Protein AF-A0A662S2L1-F1 (afdb_monomer_lite)

Sequence (149 aa):
MDADGRLSPDHLLDLREGVRRALSSAAFWLLISFLAAMLPAPGEELGLHMPSPADLLTPDLVVYASISFLSGVLRRTLLAPVLSASAGAYLAAVILQMPGSFAATFPGGVVEVDMTPLRDVLAAWALLDSVLWAFSPLENSLVRRGAGG

Structure (mmCIF, N/CA/C/O backbone):
data_AF-A0A662S2L1-F1
#
_entry.id   AF-A0A662S2L1-F1
#
loop_
_atom_site.group_PDB
_atom_site.id
_atom_site.type_symbol
_atom_site.label_atom_id
_atom_site.label_alt_id
_atom_site.label_comp_id
_atom_site.label_asym_id
_atom_site.label_entity_id
_atom_site.label_seq_id
_atom_site.pdbx_PDB_ins_code
_atom_site.Cartn_x
_atom_site.Cartn_y
_atom_site.Cartn_z
_atom_site.occupancy
_atom_site.B_iso_or_equiv
_atom_site.auth_seq_id
_atom_site.auth_comp_id
_atom_site.auth_asym_id
_atom_site.auth_atom_id
_atom_site.pdbx_PDB_model_num
ATOM 1 N N . MET A 1 1 ? 16.925 0.231 -28.787 1.00 45.66 1 MET A N 1
ATOM 2 C CA . MET A 1 1 ? 17.914 -0.721 -29.339 1.00 45.66 1 MET A CA 1
ATOM 3 C C . MET A 1 1 ? 18.903 0.157 -30.057 1.00 45.66 1 MET A C 1
ATOM 5 O O . MET A 1 1 ? 18.490 0.821 -31.000 1.00 45.66 1 MET A O 1
ATOM 9 N N . ASP A 1 2 ? 20.122 0.262 -29.545 1.00 45.41 2 ASP A N 1
ATOM 10 C CA . ASP A 1 2 ? 21.130 1.099 -30.199 1.00 45.41 2 ASP A CA 1
ATOM 11 C C . ASP A 1 2 ? 21.691 0.360 -31.419 1.00 45.41 2 ASP A C 1
ATOM 13 O O . ASP A 1 2 ? 21.419 -0.832 -31.598 1.00 45.41 2 ASP A O 1
ATOM 17 N N . ALA A 1 3 ? 22.457 1.059 -32.260 1.00 51.56 3 ALA A N 1
ATOM 18 C CA . ALA A 1 3 ? 22.992 0.545 -33.526 1.00 51.56 3 ALA A CA 1
ATOM 19 C C . ALA A 1 3 ? 23.776 -0.786 -33.399 1.00 51.56 3 ALA A C 1
ATOM 21 O O . ALA A 1 3 ? 23.906 -1.505 -34.383 1.00 51.56 3 ALA A O 1
ATOM 22 N N . ASP A 1 4 ? 24.194 -1.157 -32.183 1.00 56.56 4 ASP A N 1
ATOM 23 C CA . ASP A 1 4 ? 24.913 -2.396 -31.854 1.00 56.56 4 ASP A CA 1
ATOM 24 C C . ASP A 1 4 ? 24.032 -3.517 -31.255 1.00 56.56 4 ASP A C 1
ATOM 26 O O . ASP A 1 4 ? 24.540 -4.492 -30.699 1.00 56.56 4 ASP A O 1
ATOM 30 N N . GLY A 1 5 ? 22.701 -3.391 -31.279 1.00 53.78 5 GLY A N 1
ATOM 31 C CA . GLY A 1 5 ? 21.787 -4.423 -30.763 1.00 53.78 5 GLY A CA 1
ATOM 32 C C . GLY A 1 5 ? 21.786 -4.584 -29.235 1.00 53.78 5 GLY A C 1
ATOM 33 O O . GLY A 1 5 ? 21.111 -5.468 -28.707 1.00 53.78 5 GLY A O 1
ATOM 34 N N . ARG A 1 6 ? 22.493 -3.718 -28.499 1.00 55.00 6 ARG A N 1
ATOM 35 C CA . ARG A 1 6 ? 22.446 -3.672 -27.032 1.00 55.00 6 ARG A CA 1
ATOM 36 C C . ARG A 1 6 ? 21.185 -2.936 -26.568 1.00 55.00 6 ARG A C 1
ATOM 38 O O . ARG A 1 6 ? 20.820 -1.876 -27.084 1.00 55.00 6 ARG A O 1
ATOM 45 N N . LEU A 1 7 ? 20.493 -3.521 -25.590 1.00 54.34 7 LEU A N 1
ATOM 46 C CA . LEU A 1 7 ? 19.447 -2.836 -24.836 1.00 54.34 7 LEU A CA 1
ATOM 47 C C . LEU A 1 7 ? 20.129 -1.760 -23.987 1.00 54.34 7 LEU A C 1
ATOM 49 O O . LEU A 1 7 ? 20.766 -2.086 -22.989 1.00 54.34 7 LEU A O 1
ATOM 53 N N . SER A 1 8 ? 20.023 -0.494 -24.396 1.00 53.12 8 SER A N 1
ATOM 54 C CA . SER A 1 8 ? 20.417 0.625 -23.539 1.00 53.12 8 SER A CA 1
ATOM 55 C C . SER A 1 8 ? 19.684 0.511 -22.189 1.00 53.12 8 SER A C 1
ATOM 57 O O . SER A 1 8 ? 18.471 0.255 -22.185 1.00 53.12 8 SER A O 1
ATOM 59 N N . PRO A 1 9 ? 20.371 0.678 -21.042 1.00 55.84 9 PRO A N 1
ATOM 60 C CA . PRO A 1 9 ? 19.737 0.664 -19.722 1.00 55.84 9 PRO A CA 1
ATOM 61 C C . PRO A 1 9 ? 18.616 1.712 -19.598 1.00 55.84 9 PRO A C 1
ATOM 63 O O . PRO A 1 9 ? 17.639 1.477 -18.883 1.00 55.84 9 PRO A O 1
ATOM 66 N N . ASP A 1 10 ? 18.670 2.785 -20.392 1.00 55.41 10 ASP A N 1
ATOM 67 C CA . ASP A 1 10 ? 17.636 3.827 -20.459 1.00 55.41 10 ASP A CA 1
ATOM 68 C C . ASP A 1 10 ? 16.308 3.321 -21.051 1.00 55.41 10 ASP A C 1
ATOM 70 O O . ASP A 1 10 ? 15.268 3.966 -20.928 1.00 55.41 10 ASP A O 1
ATOM 74 N N . HIS A 1 11 ? 16.297 2.153 -21.704 1.00 61.38 11 HIS A N 1
ATOM 75 C CA . HIS A 1 11 ? 15.059 1.508 -22.151 1.00 61.38 11 HIS A CA 1
ATOM 76 C C . HIS A 1 11 ? 14.410 0.615 -21.090 1.00 61.38 11 HIS A C 1
ATOM 78 O O . HIS A 1 11 ? 13.218 0.320 -21.227 1.00 61.38 11 HIS A O 1
ATOM 84 N N . LEU A 1 12 ? 15.154 0.185 -20.067 1.00 68.00 12 LEU A N 1
ATOM 85 C CA . LEU A 1 12 ? 14.674 -0.735 -19.030 1.00 68.00 12 LEU A CA 1
ATOM 86 C C . LEU A 1 12 ? 14.122 0.000 -17.805 1.00 68.00 12 LEU A C 1
ATOM 88 O O . LEU A 1 12 ? 13.209 -0.515 -17.160 1.00 68.00 12 LEU A O 1
ATOM 92 N N . LEU A 1 13 ? 14.650 1.191 -17.517 1.00 81.88 13 LEU A N 1
ATOM 93 C CA . LEU A 1 13 ? 14.284 1.997 -16.357 1.00 81.88 13 LEU A CA 1
ATOM 94 C C . LEU A 1 13 ? 13.302 3.106 -16.747 1.00 81.88 13 LEU A C 1
ATOM 96 O O . LEU A 1 13 ? 13.560 3.891 -17.655 1.00 81.88 13 LEU A O 1
ATOM 100 N N . ASP A 1 14 ? 12.182 3.194 -16.035 1.00 85.06 14 ASP A N 1
ATOM 101 C CA . ASP A 1 14 ? 11.169 4.233 -16.231 1.00 85.06 14 ASP A CA 1
ATOM 102 C C . ASP A 1 14 ? 11.007 5.065 -14.952 1.00 85.06 14 ASP A C 1
ATOM 104 O O . ASP A 1 14 ? 10.103 4.857 -14.143 1.00 85.06 14 ASP A O 1
ATOM 108 N N . LEU A 1 15 ? 11.935 6.004 -14.736 1.00 87.06 15 LEU A N 1
ATOM 109 C CA . LEU A 1 15 ? 11.957 6.845 -13.530 1.00 87.06 15 LEU A CA 1
ATOM 110 C C . LEU A 1 15 ? 10.671 7.658 -13.362 1.00 87.06 15 LEU A C 1
ATOM 112 O O . LEU A 1 15 ? 10.192 7.828 -12.242 1.00 87.06 15 LEU A O 1
ATOM 116 N N . ARG A 1 16 ? 10.091 8.132 -14.471 1.00 88.94 16 ARG A N 1
ATOM 117 C CA . ARG A 1 16 ? 8.825 8.871 -14.455 1.00 88.94 16 ARG A CA 1
ATOM 118 C C . ARG A 1 16 ? 7.710 8.002 -13.886 1.00 88.94 16 ARG A C 1
ATOM 120 O O . ARG A 1 16 ? 6.939 8.471 -13.050 1.00 88.94 16 ARG A O 1
ATOM 127 N N . GLU A 1 17 ? 7.640 6.748 -14.318 1.00 87.81 17 GLU A N 1
ATOM 128 C CA . GLU A 1 17 ? 6.645 5.814 -13.809 1.00 87.81 17 GLU A CA 1
ATOM 129 C C . GLU A 1 17 ? 6.919 5.399 -12.361 1.00 87.81 17 GLU A C 1
ATOM 131 O O . GLU A 1 17 ? 5.979 5.309 -11.572 1.00 87.81 17 GLU A O 1
ATOM 136 N N . GLY A 1 18 ? 8.189 5.233 -11.985 1.00 87.00 18 GLY A N 1
ATOM 137 C CA . GLY A 1 18 ? 8.604 5.058 -10.593 1.00 87.00 18 GLY A CA 1
ATOM 138 C C . GLY A 1 18 ? 8.061 6.161 -9.687 1.00 87.00 18 GLY A C 1
ATOM 139 O O . GLY A 1 18 ? 7.361 5.874 -8.716 1.00 87.00 18 GLY A O 1
ATOM 140 N N . VAL A 1 19 ? 8.319 7.428 -10.030 1.00 91.31 19 VAL A N 1
ATOM 141 C CA . VAL A 1 19 ? 7.836 8.589 -9.261 1.00 91.31 19 VAL A CA 1
ATOM 142 C C . VAL A 1 19 ? 6.311 8.627 -9.219 1.00 91.31 19 VAL A C 1
ATOM 144 O O . VAL A 1 19 ? 5.731 8.765 -8.144 1.00 91.31 19 VAL A O 1
ATOM 147 N N . ARG A 1 20 ? 5.640 8.463 -10.366 1.00 91.00 20 ARG A N 1
ATOM 148 C CA . ARG A 1 20 ? 4.170 8.457 -10.435 1.00 91.00 20 ARG A CA 1
ATOM 149 C C . ARG A 1 20 ? 3.570 7.409 -9.501 1.00 91.00 20 ARG A C 1
ATOM 151 O O . ARG A 1 20 ? 2.582 7.680 -8.816 1.00 91.00 20 ARG A O 1
ATOM 158 N N . ARG A 1 21 ? 4.164 6.218 -9.476 1.00 85.81 21 ARG A N 1
ATOM 159 C CA . ARG A 1 21 ? 3.692 5.108 -8.660 1.00 85.81 21 ARG A CA 1
ATOM 160 C C . ARG A 1 21 ? 3.948 5.345 -7.176 1.00 85.81 21 ARG A C 1
ATOM 162 O O . ARG A 1 21 ? 3.025 5.179 -6.392 1.00 85.81 21 ARG A O 1
ATOM 169 N N . ALA A 1 22 ? 5.129 5.839 -6.810 1.00 89.88 22 ALA A N 1
ATOM 170 C CA . ALA A 1 22 ? 5.433 6.239 -5.438 1.00 89.88 22 ALA A CA 1
ATOM 171 C C . ALA A 1 22 ? 4.443 7.288 -4.905 1.00 89.88 22 ALA A C 1
ATOM 173 O O . ALA A 1 22 ? 3.936 7.143 -3.798 1.00 89.88 22 ALA A O 1
ATOM 174 N N . LEU A 1 23 ? 4.114 8.304 -5.713 1.00 91.69 23 LEU A N 1
ATOM 175 C CA . LEU A 1 23 ? 3.144 9.341 -5.348 1.00 91.69 23 LEU A CA 1
ATOM 176 C C . LEU A 1 23 ? 1.722 8.787 -5.201 1.00 91.69 23 LEU A C 1
ATOM 178 O O . LEU A 1 23 ? 1.021 9.157 -4.264 1.00 91.69 23 LEU A O 1
ATOM 182 N N . SER A 1 24 ? 1.303 7.888 -6.096 1.00 88.19 24 SER A N 1
ATOM 183 C CA . SER A 1 24 ? -0.022 7.252 -6.026 1.00 88.19 24 SER A CA 1
ATOM 184 C C . SER A 1 24 ? -0.145 6.378 -4.774 1.00 88.19 24 SER A C 1
ATOM 186 O O . SER A 1 24 ? -1.126 6.475 -4.041 1.00 88.19 24 SER A O 1
ATOM 188 N N . SER A 1 25 ? 0.889 5.587 -4.485 1.00 86.69 25 SER A N 1
ATOM 189 C CA . SER A 1 25 ? 0.996 4.769 -3.277 1.00 86.69 25 SER A CA 1
ATOM 190 C C . SER A 1 25 ? 1.015 5.620 -2.009 1.00 86.69 25 SER A C 1
ATOM 192 O O . SER A 1 25 ? 0.315 5.300 -1.053 1.00 86.69 25 SER A O 1
ATOM 194 N N . ALA A 1 26 ? 1.750 6.734 -2.008 1.00 88.62 26 ALA A N 1
ATOM 195 C CA . ALA A 1 26 ? 1.760 7.661 -0.884 1.00 88.62 26 ALA A CA 1
ATOM 196 C C . ALA A 1 26 ? 0.385 8.305 -0.663 1.00 88.62 26 ALA A C 1
ATOM 198 O O . ALA A 1 26 ? -0.087 8.354 0.466 1.00 88.62 26 ALA A O 1
ATOM 199 N N . ALA A 1 27 ? -0.298 8.739 -1.724 1.00 89.12 27 ALA A N 1
ATOM 200 C CA . ALA A 1 27 ? -1.648 9.289 -1.617 1.00 89.12 27 ALA A CA 1
ATOM 201 C C . ALA A 1 27 ? -2.652 8.258 -1.074 1.00 89.12 27 ALA A C 1
ATOM 203 O O . ALA A 1 27 ? -3.464 8.585 -0.210 1.00 89.12 27 ALA A O 1
ATOM 204 N N . PHE A 1 28 ? -2.570 7.009 -1.538 1.00 85.31 28 PHE A N 1
ATOM 205 C CA . PHE A 1 28 ? -3.407 5.918 -1.041 1.00 85.31 28 PHE A CA 1
ATOM 206 C C . PHE A 1 28 ? -3.146 5.616 0.437 1.00 85.31 28 PHE A C 1
ATOM 208 O O . PHE A 1 28 ? -4.086 5.483 1.217 1.00 85.31 28 PHE A O 1
ATOM 215 N N . TRP A 1 29 ? -1.874 5.575 0.837 1.00 86.31 29 TRP A N 1
ATOM 216 C CA . TRP A 1 29 ? -1.484 5.418 2.233 1.00 86.31 29 TRP A CA 1
ATOM 217 C C . TRP A 1 29 ? -2.045 6.540 3.104 1.00 86.31 29 TRP A C 1
ATOM 219 O O . TRP A 1 29 ? -2.685 6.266 4.111 1.00 86.31 29 TRP A O 1
ATOM 229 N N . LEU A 1 30 ? -1.871 7.799 2.691 1.00 86.62 30 LEU A N 1
ATOM 230 C CA . LEU A 1 30 ? -2.391 8.953 3.424 1.00 86.62 30 LEU A CA 1
ATOM 231 C C . LEU A 1 30 ? -3.911 8.882 3.592 1.00 86.62 30 LEU A C 1
ATOM 233 O O . LEU A 1 30 ? -4.411 9.214 4.662 1.00 86.62 30 LEU A O 1
ATOM 237 N N . LEU A 1 31 ? -4.638 8.418 2.572 1.00 84.31 31 LEU A N 1
ATOM 238 C CA . LEU A 1 31 ? -6.079 8.193 2.668 1.00 84.31 31 LEU A CA 1
ATOM 239 C C . LEU A 1 31 ? -6.413 7.117 3.712 1.00 84.31 31 LEU A C 1
ATOM 241 O O . LEU A 1 31 ? -7.291 7.341 4.541 1.00 84.31 31 LEU A O 1
ATOM 245 N N . ILE A 1 32 ? -5.712 5.978 3.705 1.00 79.25 32 ILE A N 1
ATOM 246 C CA . ILE A 1 32 ? -5.923 4.905 4.689 1.00 79.25 32 ILE A CA 1
ATOM 247 C C . ILE A 1 32 ? -5.581 5.386 6.099 1.00 79.25 32 ILE A C 1
ATOM 249 O O . ILE A 1 32 ? -6.392 5.211 7.001 1.00 79.25 32 ILE A O 1
ATOM 253 N N . SER A 1 33 ? -4.420 6.010 6.299 1.00 79.00 33 SER A N 1
ATOM 254 C CA . SER A 1 33 ? -4.000 6.526 7.604 1.00 79.00 33 SER A CA 1
ATOM 255 C C . SER A 1 33 ? -4.945 7.603 8.116 1.00 79.00 33 SER A C 1
ATOM 257 O O . SER A 1 33 ? -5.252 7.619 9.300 1.00 79.00 33 SER A O 1
ATOM 259 N N . PHE A 1 34 ? -5.462 8.465 7.239 1.00 81.00 34 PHE A N 1
ATOM 260 C CA . PHE A 1 34 ? -6.472 9.449 7.611 1.00 81.00 34 PHE A CA 1
ATOM 261 C C . PHE A 1 34 ? -7.777 8.782 8.059 1.00 81.00 34 PHE A C 1
ATOM 263 O O . PHE A 1 34 ? -8.322 9.147 9.095 1.00 81.00 34 PHE A O 1
ATOM 270 N N . LEU A 1 35 ? -8.266 7.788 7.309 1.00 77.38 35 LEU A N 1
ATOM 271 C CA . LEU A 1 35 ? -9.464 7.033 7.684 1.00 77.38 35 LEU A CA 1
ATOM 272 C C . LEU A 1 35 ? -9.263 6.276 9.000 1.00 77.38 35 LEU A C 1
ATOM 274 O O . LEU A 1 35 ? -10.146 6.309 9.847 1.00 77.38 35 LEU A O 1
ATOM 278 N N . ALA A 1 36 ? -8.106 5.639 9.180 1.00 73.12 36 ALA A N 1
ATOM 279 C CA . ALA A 1 36 ? -7.763 4.897 10.387 1.00 73.12 36 ALA A CA 1
ATOM 280 C C . ALA A 1 36 ? -7.624 5.818 11.605 1.00 73.12 36 ALA A C 1
ATOM 282 O O . ALA A 1 36 ? -8.130 5.492 12.670 1.00 73.12 36 ALA A O 1
ATOM 283 N N . ALA A 1 37 ? -7.003 6.986 11.446 1.00 72.94 37 ALA A N 1
ATOM 284 C CA . ALA A 1 37 ? -6.853 7.963 12.520 1.00 72.94 37 ALA A CA 1
ATOM 285 C C . ALA A 1 37 ? -8.155 8.702 12.856 1.00 72.94 37 ALA A C 1
ATOM 287 O O . ALA A 1 37 ? -8.253 9.311 13.907 1.00 72.94 37 ALA A O 1
ATOM 288 N N . MET A 1 38 ? -9.176 8.663 11.999 1.00 70.94 38 MET A N 1
ATOM 289 C CA . MET A 1 38 ? -10.516 9.134 12.373 1.00 70.94 38 MET A CA 1
ATOM 290 C C . MET A 1 38 ? -11.261 8.129 13.265 1.00 70.94 38 MET A C 1
ATOM 292 O O . MET A 1 38 ? -12.342 8.448 13.763 1.00 70.94 38 MET A O 1
ATOM 296 N N . LEU A 1 39 ? -10.710 6.928 13.469 1.00 69.19 39 LEU A N 1
ATOM 297 C CA . LEU A 1 39 ? -11.274 5.921 14.359 1.00 69.19 39 LEU A CA 1
ATOM 298 C C . LEU A 1 39 ? -10.691 6.080 15.766 1.00 69.19 39 LEU A C 1
ATOM 300 O O . LEU A 1 39 ? -9.483 6.278 15.904 1.00 69.19 39 LEU A O 1
ATOM 304 N N . PRO A 1 40 ? -11.525 5.992 16.813 1.00 63.56 40 PRO A N 1
ATOM 305 C CA . PRO A 1 40 ? -11.041 6.038 18.184 1.00 63.56 40 PRO A CA 1
ATOM 306 C C . PRO A 1 40 ? -10.185 4.806 18.493 1.00 63.56 40 PRO A C 1
ATOM 308 O O . PRO A 1 40 ? -10.426 3.708 17.976 1.00 63.56 40 PRO A O 1
ATOM 311 N N . ALA A 1 41 ? -9.199 4.975 19.376 1.00 63.81 41 ALA A N 1
ATOM 312 C CA . ALA A 1 41 ? -8.471 3.841 19.921 1.00 63.81 41 ALA A CA 1
ATOM 313 C C . ALA A 1 41 ? -9.416 2.954 20.763 1.00 63.81 41 ALA A C 1
ATOM 315 O O . ALA A 1 41 ? -10.425 3.438 21.288 1.00 63.81 41 ALA A O 1
ATOM 316 N N . PRO A 1 42 ? -9.123 1.648 20.920 1.00 59.06 42 PRO A N 1
ATOM 317 C CA . PRO A 1 42 ? -9.968 0.755 21.706 1.00 59.06 42 PRO A CA 1
ATOM 318 C C . PRO A 1 42 ? -10.173 1.280 23.137 1.00 59.06 42 PRO A C 1
ATOM 320 O O . PRO A 1 42 ? -9.223 1.351 23.913 1.00 59.06 42 PRO A O 1
ATOM 323 N N . GLY A 1 43 ? -11.419 1.616 23.490 1.00 58.75 43 GLY A N 1
ATOM 324 C CA . GLY A 1 43 ? -11.784 2.117 24.820 1.00 58.75 43 GLY A CA 1
ATOM 325 C C . GLY A 1 43 ? -11.742 3.641 24.989 1.00 58.75 43 GLY A C 1
ATOM 326 O O . GLY A 1 43 ? -12.010 4.112 26.094 1.00 58.75 43 GLY A O 1
ATOM 327 N N . GLU A 1 44 ? -11.447 4.409 23.936 1.00 62.25 44 GLU A N 1
ATOM 328 C CA . GLU A 1 44 ? -11.541 5.873 23.957 1.00 62.25 44 GLU A CA 1
ATOM 329 C C . GLU A 1 44 ? -12.930 6.381 23.535 1.00 62.25 44 GLU A C 1
ATOM 331 O O . GLU A 1 44 ? -13.645 5.767 22.739 1.00 62.25 44 GLU A O 1
ATOM 336 N N . GLU A 1 45 ? -13.330 7.530 24.088 1.00 62.09 45 GLU A N 1
ATOM 337 C CA . GLU A 1 45 ? -14.522 8.246 23.629 1.00 62.09 45 GLU A CA 1
ATOM 338 C C . GLU A 1 45 ? -14.333 8.707 22.181 1.00 62.09 45 GLU A C 1
ATOM 340 O O . GLU A 1 45 ? -13.222 9.019 21.752 1.00 62.09 45 GLU A O 1
ATOM 345 N N . LEU A 1 46 ? -15.426 8.753 21.414 1.00 58.91 46 LEU A N 1
ATOM 346 C CA . LEU A 1 46 ? -15.385 9.087 19.992 1.00 58.91 46 LEU A CA 1
ATOM 347 C C . LEU A 1 46 ? -15.063 10.579 19.807 1.00 58.91 46 LEU A C 1
ATOM 349 O O . LEU A 1 46 ? -15.947 11.426 19.674 1.00 58.91 46 LEU A O 1
ATOM 353 N N . GLY A 1 47 ? -13.773 10.899 19.837 1.00 58.22 47 GLY A N 1
ATOM 354 C CA . GLY A 1 47 ? -13.219 12.206 19.537 1.00 58.22 47 GLY A CA 1
ATOM 355 C C . GLY A 1 47 ? -12.756 12.243 18.089 1.00 58.22 47 GLY A C 1
ATOM 356 O O . GLY A 1 47 ? -11.815 11.550 17.716 1.00 58.22 47 GLY A O 1
ATOM 357 N N . LEU A 1 48 ? -13.389 13.076 17.261 1.00 60.66 48 LEU A N 1
ATOM 358 C CA . LEU A 1 48 ? -12.856 13.405 15.938 1.00 60.66 48 LEU A CA 1
ATOM 359 C C . LEU A 1 48 ? -11.597 14.261 16.117 1.00 60.66 48 LEU A C 1
ATOM 361 O O . LEU A 1 48 ? -11.647 15.490 16.074 1.00 60.66 48 LEU A O 1
ATOM 365 N N . HIS A 1 49 ? -10.469 13.609 16.370 1.00 63.16 49 HIS A N 1
ATOM 366 C CA . HIS A 1 49 ? -9.165 14.242 16.318 1.00 63.16 49 HIS A CA 1
ATOM 367 C C . HIS A 1 49 ? -8.661 14.303 14.878 1.00 63.16 49 HIS A C 1
ATOM 369 O O . HIS A 1 49 ? -8.794 13.366 14.093 1.00 63.16 49 HIS A O 1
ATOM 375 N N . MET A 1 50 ? -8.099 15.453 14.517 1.00 69.88 50 MET A N 1
ATOM 376 C CA . MET A 1 50 ? -7.428 15.605 13.238 1.00 69.88 50 MET A CA 1
ATOM 377 C C . MET A 1 50 ? -6.072 14.892 13.337 1.00 69.88 50 MET A C 1
ATOM 379 O O . MET A 1 50 ? -5.320 15.213 14.262 1.00 69.88 50 MET A O 1
ATOM 383 N N . PRO A 1 51 ? -5.751 13.947 12.432 1.00 72.44 51 PRO A N 1
ATOM 384 C CA . PRO A 1 51 ? -4.490 13.220 12.490 1.00 72.44 51 PRO A CA 1
ATOM 385 C C . PRO A 1 51 ? -3.314 14.183 12.440 1.00 72.44 51 PRO A C 1
ATOM 387 O O . PRO A 1 51 ? -3.284 15.115 11.625 1.00 72.44 51 PRO A O 1
ATOM 390 N N . SER A 1 52 ? -2.329 13.944 13.297 1.00 79.38 52 SER A N 1
ATOM 391 C CA . SER A 1 52 ? -1.078 14.677 13.233 1.00 79.38 52 SER A CA 1
ATOM 392 C C . SER A 1 52 ? -0.252 14.193 12.032 1.00 79.38 52 SER A C 1
ATOM 394 O O . SER A 1 52 ? -0.406 13.059 11.571 1.00 79.38 52 SER A O 1
ATOM 396 N N . PRO A 1 53 ? 0.686 15.004 11.514 1.00 77.25 53 PRO A N 1
ATOM 397 C CA . PRO A 1 53 ? 1.603 14.550 10.471 1.00 77.25 53 PRO A CA 1
ATOM 398 C C . PRO A 1 53 ? 2.405 13.298 10.861 1.00 77.25 53 PRO A C 1
ATOM 400 O O . PRO A 1 53 ? 2.787 12.532 9.981 1.00 77.25 53 PRO A O 1
ATOM 403 N N . ALA A 1 54 ? 2.646 13.075 12.158 1.00 78.31 54 ALA A N 1
ATOM 404 C CA . ALA A 1 54 ? 3.347 11.892 12.651 1.00 78.31 54 ALA A CA 1
ATOM 405 C C . ALA A 1 54 ? 2.518 10.606 12.485 1.00 78.31 54 ALA A C 1
ATOM 407 O O . ALA A 1 54 ? 3.088 9.557 12.197 1.00 78.31 54 ALA A O 1
ATOM 408 N N . ASP A 1 55 ? 1.188 10.705 12.577 1.00 71.69 55 ASP A N 1
ATOM 409 C CA . ASP A 1 55 ? 0.267 9.572 12.388 1.00 71.69 55 ASP A CA 1
ATOM 410 C C . ASP A 1 55 ? 0.150 9.173 10.908 1.00 71.69 55 ASP A C 1
ATOM 412 O O . ASP A 1 55 ? -0.177 8.038 10.565 1.00 71.69 55 ASP A O 1
ATOM 416 N N . LEU A 1 56 ? 0.438 10.121 10.012 1.00 76.25 56 LEU A N 1
ATOM 417 C CA . LEU A 1 56 ? 0.351 9.946 8.563 1.00 76.25 56 LEU A CA 1
ATOM 418 C C . LEU A 1 56 ? 1.683 9.496 7.937 1.00 76.25 56 LEU A C 1
ATOM 420 O O . LEU A 1 56 ? 1.687 8.744 6.961 1.00 76.25 56 LEU A O 1
ATOM 424 N N . LEU A 1 57 ? 2.815 9.959 8.478 1.00 81.50 57 LEU A N 1
ATOM 425 C CA . LEU A 1 57 ? 4.163 9.721 7.951 1.00 81.50 57 LEU A CA 1
ATOM 426 C C . LEU A 1 57 ? 4.876 8.600 8.717 1.00 81.50 57 LEU A C 1
ATOM 428 O O . LEU A 1 57 ? 5.877 8.821 9.399 1.00 81.50 57 LEU A O 1
ATOM 432 N N . THR A 1 58 ? 4.360 7.382 8.595 1.00 83.56 58 THR A N 1
ATOM 433 C CA . THR A 1 58 ? 4.933 6.206 9.259 1.00 83.56 58 THR A CA 1
ATOM 434 C C . THR A 1 58 ? 6.130 5.629 8.486 1.00 83.56 58 THR A C 1
ATOM 436 O O . THR A 1 58 ? 6.272 5.849 7.278 1.00 83.56 58 THR A O 1
ATOM 439 N N . PRO A 1 59 ? 6.999 4.830 9.132 1.00 85.50 59 PRO A N 1
ATOM 440 C CA . PRO A 1 59 ? 8.037 4.073 8.428 1.00 85.50 59 PRO A CA 1
ATOM 441 C C . PRO A 1 59 ? 7.474 3.159 7.326 1.00 85.50 59 PRO A C 1
ATOM 443 O O . PRO A 1 59 ? 8.095 3.000 6.274 1.00 85.50 59 PRO A O 1
ATOM 446 N N . ASP A 1 60 ? 6.273 2.612 7.529 1.00 85.56 60 ASP A N 1
ATOM 447 C CA . ASP A 1 60 ? 5.578 1.763 6.557 1.00 85.56 60 ASP A CA 1
ATOM 448 C C . ASP A 1 60 ? 5.260 2.487 5.246 1.00 85.56 60 ASP A C 1
ATOM 450 O O . ASP A 1 60 ? 5.396 1.889 4.177 1.00 85.56 60 ASP A O 1
ATOM 454 N N . LEU A 1 61 ? 4.928 3.785 5.300 1.00 87.12 61 LEU A N 1
ATOM 455 C CA . LEU A 1 61 ? 4.766 4.618 4.106 1.00 87.12 61 LEU A CA 1
ATOM 456 C C . LEU A 1 61 ? 6.042 4.617 3.263 1.00 87.12 61 LEU A C 1
ATOM 458 O O . LEU A 1 61 ? 5.978 4.479 2.042 1.00 87.12 61 LEU A O 1
ATOM 462 N N . VAL A 1 62 ? 7.206 4.762 3.903 1.00 87.88 62 VAL A N 1
ATOM 463 C CA . VAL A 1 62 ? 8.500 4.806 3.208 1.00 87.88 62 VAL A CA 1
ATOM 464 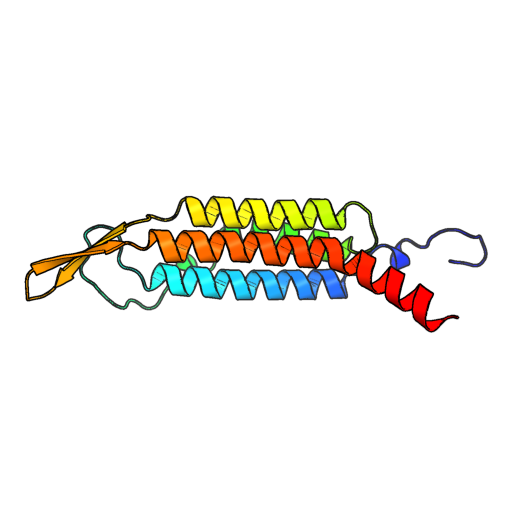C C . VAL A 1 62 ? 8.791 3.464 2.545 1.00 87.88 62 VAL A C 1
ATOM 466 O O . VAL A 1 62 ? 9.188 3.436 1.378 1.00 87.88 62 VAL A O 1
ATOM 469 N N . VAL A 1 63 ? 8.554 2.354 3.248 1.00 88.44 63 VAL A N 1
ATOM 470 C CA . VAL A 1 63 ? 8.730 0.999 2.700 1.00 88.44 63 VAL A CA 1
ATOM 471 C C . VAL A 1 63 ? 7.794 0.779 1.513 1.00 88.44 63 VAL A C 1
ATOM 473 O O . VAL A 1 63 ? 8.249 0.432 0.419 1.00 88.44 63 VAL A O 1
ATOM 476 N N . TYR A 1 64 ? 6.502 1.055 1.686 1.00 86.06 64 TYR A N 1
ATOM 477 C CA . TYR A 1 64 ? 5.494 0.872 0.647 1.00 86.06 64 TYR A CA 1
ATOM 478 C C . TYR A 1 64 ? 5.764 1.747 -0.585 1.00 86.06 64 TYR A C 1
ATOM 480 O O . TYR A 1 64 ? 5.754 1.247 -1.717 1.00 86.06 64 TYR A O 1
ATOM 488 N N . ALA A 1 65 ? 6.080 3.030 -0.389 1.00 88.38 65 ALA A N 1
ATOM 489 C CA . ALA A 1 65 ? 6.417 3.951 -1.471 1.00 88.38 65 ALA A CA 1
ATOM 490 C C . ALA A 1 65 ? 7.710 3.539 -2.192 1.00 88.38 65 ALA A C 1
ATOM 492 O O . ALA A 1 65 ? 7.780 3.661 -3.414 1.00 88.38 65 ALA A O 1
ATOM 493 N N . SER A 1 66 ? 8.699 2.993 -1.477 1.00 91.06 66 SER A N 1
ATOM 494 C CA . SER A 1 66 ? 9.967 2.532 -2.062 1.00 91.06 66 SER A CA 1
ATOM 495 C C . SER A 1 66 ? 9.787 1.286 -2.928 1.00 91.06 66 SER A C 1
ATOM 497 O O . SER A 1 66 ? 10.282 1.244 -4.055 1.00 91.06 66 SER A O 1
ATOM 499 N N . ILE A 1 67 ? 9.039 0.283 -2.459 1.00 89.12 67 ILE A N 1
ATOM 500 C CA . ILE A 1 67 ? 8.749 -0.921 -3.259 1.00 89.12 67 ILE A CA 1
ATOM 501 C C . ILE A 1 67 ? 7.906 -0.541 -4.486 1.00 89.12 67 ILE A C 1
ATOM 503 O O . ILE A 1 67 ? 8.168 -1.001 -5.600 1.00 89.12 67 ILE A O 1
ATOM 507 N N . SER A 1 68 ? 6.944 0.366 -4.306 1.00 87.25 68 SER A N 1
ATOM 508 C CA . SER A 1 68 ? 6.101 0.893 -5.383 1.00 87.25 68 SER A CA 1
ATOM 509 C C . SER A 1 68 ? 6.907 1.689 -6.413 1.00 87.25 68 SER A C 1
ATOM 511 O O . SER A 1 68 ? 6.721 1.503 -7.618 1.00 87.25 68 SER A O 1
ATOM 513 N N . PHE A 1 69 ? 7.859 2.508 -5.960 1.00 91.38 69 PHE A N 1
ATOM 514 C CA . PHE A 1 69 ? 8.816 3.205 -6.814 1.00 91.38 69 PHE A CA 1
ATOM 515 C C . PHE A 1 69 ? 9.636 2.213 -7.637 1.00 91.38 69 PHE A C 1
ATOM 517 O O . PHE A 1 69 ? 9.645 2.302 -8.864 1.00 91.38 69 PHE A O 1
ATOM 524 N N . LEU A 1 70 ? 10.272 1.231 -6.987 1.00 90.31 70 LEU A N 1
ATOM 525 C CA . LEU A 1 70 ? 11.093 0.222 -7.661 1.00 90.31 70 LEU A CA 1
ATOM 526 C C . LEU A 1 70 ? 10.279 -0.583 -8.677 1.00 90.31 70 LEU A C 1
ATOM 528 O O . LEU A 1 70 ? 10.754 -0.828 -9.784 1.00 90.31 70 LEU A O 1
ATOM 532 N N . SER A 1 71 ? 9.036 -0.937 -8.345 1.00 86.88 71 SER A N 1
ATOM 533 C CA . SER A 1 71 ? 8.126 -1.612 -9.273 1.00 86.88 71 SER A CA 1
ATOM 534 C C . SER A 1 71 ? 7.800 -0.748 -10.501 1.00 86.88 71 SER A C 1
ATOM 536 O O . SER A 1 71 ? 7.743 -1.263 -11.617 1.00 86.88 71 SER A O 1
ATOM 538 N N . GLY A 1 72 ? 7.627 0.567 -10.324 1.00 85.56 72 GLY A N 1
ATOM 539 C CA . GLY A 1 72 ? 7.420 1.513 -11.426 1.00 85.56 72 GLY A CA 1
ATOM 540 C C . GLY A 1 72 ? 8.673 1.718 -12.282 1.00 85.56 72 GLY A C 1
ATOM 541 O O . GLY A 1 72 ? 8.591 1.638 -13.507 1.00 85.56 72 GLY A O 1
ATOM 542 N N . VAL A 1 73 ? 9.842 1.884 -11.655 1.00 88.00 73 VAL A N 1
ATOM 543 C CA . VAL A 1 73 ? 11.133 2.000 -12.354 1.00 88.00 73 VAL A CA 1
ATOM 544 C C . VAL A 1 73 ? 11.395 0.763 -13.202 1.00 88.00 73 VAL A C 1
ATOM 546 O O . VAL A 1 73 ? 11.787 0.874 -14.359 1.00 88.00 73 VAL A O 1
ATOM 549 N N . LEU A 1 74 ? 11.136 -0.416 -12.644 1.00 86.50 74 LEU A N 1
ATOM 550 C CA . LEU A 1 74 ? 11.400 -1.697 -13.284 1.00 86.50 74 LEU A CA 1
ATOM 551 C C . LEU A 1 74 ? 10.210 -2.218 -14.094 1.00 86.50 74 LEU A C 1
ATOM 553 O O . LEU A 1 74 ? 10.228 -3.389 -14.475 1.00 86.50 74 LEU A O 1
ATOM 557 N N . ARG A 1 75 ? 9.196 -1.388 -14.394 1.00 82.00 75 ARG A N 1
ATOM 558 C CA . ARG A 1 75 ? 7.922 -1.795 -15.028 1.00 82.00 75 ARG A CA 1
ATOM 559 C C . ARG A 1 75 ? 8.088 -2.626 -16.301 1.00 82.00 75 ARG A C 1
ATOM 561 O O . ARG A 1 75 ? 7.223 -3.431 -16.632 1.00 82.00 75 ARG A O 1
ATOM 568 N N . ARG A 1 76 ? 9.186 -2.428 -17.029 1.00 76.31 76 ARG A N 1
ATOM 569 C CA . ARG A 1 76 ? 9.495 -3.120 -18.292 1.00 76.31 76 ARG A CA 1
ATOM 570 C C . ARG A 1 76 ? 10.232 -4.450 -18.093 1.00 76.31 76 ARG A C 1
ATOM 572 O O . ARG A 1 76 ? 10.654 -5.064 -19.067 1.00 76.31 76 ARG A O 1
ATOM 579 N N . THR A 1 77 ? 10.398 -4.890 -16.849 1.00 78.81 77 THR A N 1
ATOM 580 C CA . THR A 1 77 ? 11.111 -6.115 -16.472 1.00 78.81 77 THR A CA 1
ATOM 581 C C . THR A 1 77 ? 10.164 -7.138 -15.846 1.00 78.81 77 THR A C 1
ATOM 583 O O . THR A 1 77 ? 9.094 -6.798 -15.342 1.00 78.81 77 THR A O 1
ATOM 586 N N . LEU A 1 78 ? 10.602 -8.397 -15.797 1.00 80.00 78 LEU A N 1
ATOM 587 C CA . LEU A 1 78 ? 9.886 -9.478 -15.111 1.00 80.00 78 LEU A CA 1
ATOM 588 C C . LEU A 1 78 ? 9.860 -9.314 -13.579 1.00 80.00 78 LEU A C 1
ATOM 590 O O . LEU A 1 78 ? 9.105 -10.010 -12.908 1.00 80.00 78 LEU A O 1
ATOM 594 N N . LEU A 1 79 ? 10.651 -8.389 -13.020 1.00 81.56 79 LEU A N 1
ATOM 595 C CA . LEU A 1 79 ? 10.677 -8.106 -11.582 1.00 81.56 79 LEU A CA 1
ATOM 596 C C . LEU A 1 79 ? 9.545 -7.172 -11.144 1.00 81.56 79 LEU A C 1
ATOM 598 O O . LEU A 1 79 ? 9.114 -7.242 -9.996 1.00 81.56 79 LEU A O 1
ATOM 602 N N . ALA A 1 80 ? 9.027 -6.325 -12.038 1.00 81.38 80 ALA A N 1
ATOM 603 C CA . ALA A 1 80 ? 7.917 -5.425 -11.727 1.00 81.38 80 ALA A CA 1
ATOM 604 C C . ALA A 1 80 ? 6.680 -6.112 -11.135 1.00 81.38 80 ALA A C 1
ATOM 606 O O . ALA A 1 80 ? 6.211 -5.619 -10.106 1.00 81.38 80 ALA A O 1
ATOM 607 N N . PRO A 1 81 ? 6.147 -7.215 -11.704 1.00 80.69 81 PRO A N 1
ATOM 608 C CA . PRO A 1 81 ? 4.989 -7.893 -11.129 1.00 80.69 81 PRO A CA 1
ATOM 609 C C . PRO A 1 81 ? 5.277 -8.465 -9.739 1.00 80.69 81 PRO A C 1
ATOM 611 O O . PRO A 1 81 ? 4.419 -8.372 -8.866 1.00 80.69 81 PRO A O 1
ATOM 614 N N . VAL A 1 82 ? 6.490 -8.977 -9.500 1.00 86.31 82 VAL A N 1
ATOM 615 C CA . VAL A 1 82 ? 6.903 -9.481 -8.181 1.00 86.31 82 VAL A CA 1
ATOM 616 C C . VAL A 1 82 ? 6.934 -8.341 -7.167 1.00 86.31 82 VAL A C 1
ATOM 618 O O . VAL A 1 82 ? 6.279 -8.429 -6.137 1.00 86.31 82 VAL A O 1
ATOM 621 N N . LEU A 1 83 ? 7.606 -7.232 -7.490 1.00 86.62 83 LEU A N 1
ATOM 622 C CA . LEU A 1 83 ? 7.663 -6.049 -6.625 1.00 86.62 83 LEU A CA 1
ATOM 623 C C . LEU A 1 83 ? 6.273 -5.446 -6.383 1.00 86.62 83 LEU A C 1
ATOM 625 O O . LEU A 1 83 ? 5.973 -5.006 -5.279 1.00 86.62 83 LEU A O 1
ATOM 629 N N . SER A 1 84 ? 5.414 -5.462 -7.403 1.00 85.69 84 SER A N 1
ATOM 630 C CA . SER A 1 84 ? 4.027 -5.002 -7.323 1.00 85.69 84 SER A CA 1
ATOM 631 C C . SER A 1 84 ? 3.232 -5.844 -6.330 1.00 85.69 84 SER A C 1
ATOM 633 O O . SER A 1 84 ? 2.650 -5.309 -5.392 1.00 85.69 84 SER A O 1
ATOM 635 N N . ALA A 1 85 ? 3.269 -7.168 -6.492 1.00 86.44 85 ALA A N 1
ATOM 636 C CA . ALA A 1 85 ? 2.598 -8.103 -5.599 1.00 86.44 85 ALA A CA 1
ATOM 637 C C . ALA A 1 85 ? 3.143 -8.013 -4.167 1.00 86.44 85 ALA A C 1
ATOM 639 O O . ALA A 1 85 ? 2.361 -8.026 -3.219 1.00 86.44 85 ALA A O 1
ATOM 640 N N . SER A 1 86 ? 4.461 -7.862 -3.998 1.00 87.75 86 SER A N 1
ATOM 641 C CA . SER A 1 86 ? 5.080 -7.661 -2.685 1.00 87.75 86 SER A CA 1
ATOM 642 C C . SER A 1 86 ? 4.623 -6.363 -2.017 1.00 87.75 86 SER A C 1
ATOM 644 O O . SER A 1 86 ? 4.356 -6.382 -0.819 1.00 87.75 86 SER A O 1
ATOM 646 N N . ALA A 1 87 ? 4.485 -5.261 -2.763 1.00 86.50 87 ALA A N 1
ATOM 647 C CA . ALA A 1 87 ? 3.967 -3.999 -2.227 1.00 86.50 87 ALA A CA 1
ATOM 648 C C . ALA A 1 87 ? 2.523 -4.151 -1.720 1.00 86.50 87 ALA A C 1
ATOM 650 O O . ALA A 1 87 ? 2.215 -3.728 -0.607 1.00 86.50 87 ALA A O 1
ATOM 651 N N . GLY A 1 88 ? 1.663 -4.811 -2.500 1.00 86.69 88 GLY A N 1
ATOM 652 C CA . GLY A 1 88 ? 0.280 -5.095 -2.109 1.00 86.69 88 GLY A CA 1
ATOM 653 C C . GLY A 1 88 ? 0.165 -6.025 -0.917 1.00 86.69 88 GLY A C 1
ATOM 654 O O . GLY A 1 88 ? -0.601 -5.751 -0.000 1.00 86.69 88 GLY A O 1
ATOM 655 N N . ALA A 1 89 ? 0.946 -7.106 -0.905 1.00 89.00 89 ALA A N 1
ATOM 656 C CA . ALA A 1 89 ? 0.969 -8.057 0.201 1.00 89.00 89 ALA A CA 1
ATOM 657 C C . ALA A 1 89 ? 1.462 -7.404 1.498 1.00 89.00 89 ALA A C 1
ATOM 659 O O . ALA A 1 89 ? 0.878 -7.639 2.553 1.00 89.00 89 ALA A O 1
ATOM 660 N N . TYR A 1 90 ? 2.490 -6.553 1.415 1.00 88.81 90 TYR A N 1
ATOM 661 C CA . TYR A 1 90 ? 2.969 -5.769 2.552 1.00 88.81 90 TYR A CA 1
ATOM 662 C C . TYR A 1 90 ? 1.863 -4.865 3.101 1.00 88.81 90 TYR A C 1
ATOM 664 O O . TYR A 1 90 ? 1.546 -4.928 4.286 1.00 88.81 90 TYR A O 1
ATOM 672 N N . LEU A 1 91 ? 1.224 -4.077 2.232 1.00 85.56 91 LEU A N 1
ATOM 673 C CA . LEU A 1 91 ? 0.164 -3.161 2.643 1.00 85.56 91 LEU A CA 1
ATOM 674 C C . LEU A 1 91 ? -1.046 -3.901 3.229 1.00 85.56 91 LEU A C 1
ATOM 676 O O . LEU A 1 91 ? -1.559 -3.511 4.273 1.00 85.56 91 LEU A O 1
ATOM 680 N N . ALA A 1 92 ? -1.472 -4.997 2.601 1.00 88.56 92 ALA A N 1
ATOM 681 C CA . ALA A 1 92 ? -2.557 -5.831 3.104 1.00 88.56 92 ALA A CA 1
ATOM 682 C C . ALA A 1 92 ? -2.223 -6.428 4.478 1.00 88.56 92 ALA A C 1
ATOM 684 O O . ALA A 1 92 ? -3.076 -6.426 5.360 1.00 88.56 92 ALA A O 1
ATOM 685 N N . ALA A 1 93 ? -0.986 -6.887 4.692 1.00 88.56 93 ALA A N 1
ATOM 686 C CA . ALA A 1 93 ? -0.546 -7.394 5.989 1.00 88.56 93 ALA A CA 1
ATOM 687 C C . ALA A 1 93 ? -0.602 -6.314 7.079 1.00 88.56 93 ALA A C 1
ATOM 689 O O . ALA A 1 93 ? -1.041 -6.606 8.188 1.00 88.56 93 ALA A O 1
ATOM 690 N N . VAL A 1 94 ? -0.214 -5.074 6.763 1.00 85.19 94 VAL A N 1
ATOM 691 C CA . VAL A 1 94 ? -0.329 -3.944 7.697 1.00 85.19 94 VAL A CA 1
ATOM 692 C C . VAL A 1 94 ? -1.795 -3.620 8.000 1.00 85.19 94 VAL A C 1
ATOM 694 O O . VAL A 1 94 ? -2.160 -3.475 9.163 1.00 85.19 94 VAL A O 1
ATOM 697 N N . ILE A 1 95 ? -2.663 -3.575 6.983 1.00 84.06 95 ILE A N 1
ATOM 698 C CA . ILE A 1 95 ? -4.105 -3.335 7.167 1.00 84.06 95 ILE A CA 1
ATOM 699 C C . ILE A 1 95 ? -4.735 -4.427 8.041 1.00 84.06 95 ILE A C 1
ATOM 701 O O . ILE A 1 95 ? -5.511 -4.126 8.942 1.00 84.06 95 ILE A O 1
ATOM 705 N N . LEU A 1 96 ? -4.384 -5.697 7.826 1.00 85.50 96 LEU A N 1
ATOM 706 C CA . LEU A 1 96 ? -4.928 -6.817 8.600 1.00 85.50 96 LEU A CA 1
ATOM 707 C C . LEU A 1 96 ? -4.502 -6.809 10.077 1.00 85.50 96 LEU A C 1
ATOM 709 O O . LEU A 1 96 ? -5.188 -7.416 10.899 1.00 85.50 96 LEU A O 1
ATOM 713 N N . GLN A 1 97 ? -3.414 -6.114 10.424 1.00 83.50 97 GLN A N 1
ATOM 714 C CA . GLN A 1 97 ? -2.995 -5.900 11.814 1.00 83.50 97 GLN A CA 1
ATOM 715 C C . GLN A 1 97 ? -3.798 -4.797 12.521 1.00 83.50 97 GLN A C 1
ATOM 717 O O . GLN A 1 97 ? -3.703 -4.676 13.742 1.00 83.50 97 GLN A O 1
ATOM 722 N N . MET A 1 98 ? -4.601 -4.008 11.795 1.00 77.31 98 MET A N 1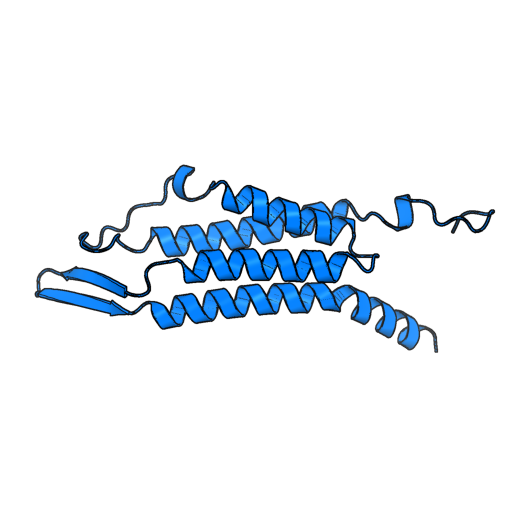
ATOM 723 C CA . MET A 1 98 ? -5.472 -3.005 12.407 1.00 77.31 98 MET A CA 1
ATOM 724 C C . MET A 1 98 ? -6.571 -3.678 13.253 1.00 77.31 98 MET A C 1
ATOM 726 O O . MET A 1 98 ? -7.099 -4.726 12.852 1.00 77.31 98 MET A O 1
ATOM 730 N N . PRO A 1 99 ? -6.941 -3.087 14.408 1.00 71.88 99 PRO A N 1
ATOM 731 C CA . PRO A 1 99 ? -7.998 -3.624 15.253 1.00 71.88 99 PRO A CA 1
ATOM 732 C C . PRO A 1 99 ? -9.308 -3.753 14.466 1.00 71.88 99 PRO A C 1
ATOM 734 O O . PRO A 1 99 ? -9.765 -2.804 13.834 1.00 71.88 99 PRO A O 1
ATOM 737 N N . GLY A 1 100 ? -9.892 -4.954 14.490 1.00 71.25 100 GLY A N 1
ATOM 738 C CA . GLY A 1 100 ? -11.130 -5.264 13.772 1.00 71.25 100 GLY A CA 1
ATOM 739 C C . GLY A 1 100 ? -12.387 -4.752 14.470 1.00 71.25 100 GLY A C 1
ATOM 740 O O . GLY A 1 100 ? -13.396 -4.564 13.811 1.00 71.25 100 GLY A O 1
ATOM 741 N N . SER A 1 101 ? -12.337 -4.476 15.772 1.00 75.25 101 SER A N 1
ATOM 742 C CA . SER A 1 101 ? -13.446 -3.870 16.505 1.00 75.25 101 SER A CA 1
ATOM 743 C C . SER A 1 101 ? -12.940 -2.887 17.551 1.00 75.25 101 SER A C 1
ATOM 745 O O . SER A 1 101 ? -11.815 -3.002 18.050 1.00 75.25 101 SER A O 1
ATOM 747 N N . PHE A 1 102 ? -13.776 -1.907 17.879 1.00 71.94 102 PHE A N 1
ATOM 748 C CA . PHE A 1 102 ? -13.552 -1.008 19.003 1.00 71.94 102 PHE A CA 1
ATOM 749 C C . PHE A 1 102 ? -14.867 -0.708 19.721 1.00 71.94 102 PHE A C 1
ATOM 751 O O . PHE A 1 102 ? -15.942 -0.672 19.123 1.00 71.94 102 PHE A O 1
ATOM 758 N N . ALA A 1 103 ? -14.770 -0.485 21.028 1.00 71.25 103 ALA A N 1
ATOM 759 C CA . ALA A 1 103 ? -15.880 -0.016 21.839 1.00 71.25 103 ALA A CA 1
ATOM 760 C C . ALA A 1 103 ? -15.862 1.515 21.863 1.00 71.25 103 ALA A C 1
ATOM 762 O O . ALA A 1 103 ? -14.862 2.108 22.264 1.00 71.25 103 ALA A O 1
ATOM 763 N N . ALA A 1 104 ? -16.960 2.134 21.438 1.00 67.50 104 ALA A N 1
ATOM 764 C CA . ALA A 1 104 ? -17.167 3.573 21.488 1.00 67.50 104 ALA A CA 1
ATOM 765 C C . ALA A 1 104 ? -18.202 3.913 22.564 1.00 67.50 104 ALA A C 1
ATOM 767 O O . ALA A 1 104 ? -19.316 3.380 22.577 1.00 67.50 104 ALA A O 1
ATOM 768 N N . THR A 1 105 ? -17.842 4.817 23.468 1.00 68.94 105 THR A N 1
ATOM 769 C CA . THR A 1 105 ? -18.748 5.289 24.518 1.00 68.94 105 THR A CA 1
ATOM 770 C C . THR A 1 105 ? -19.606 6.434 23.984 1.00 68.94 105 THR A C 1
ATOM 772 O O . THR A 1 105 ? -19.088 7.434 23.492 1.00 68.94 105 THR A O 1
ATOM 775 N N . PHE A 1 106 ? -20.925 6.297 24.099 1.00 70.06 106 PHE A N 1
ATOM 776 C CA . PHE A 1 106 ? -21.911 7.322 23.767 1.00 70.06 106 PHE A CA 1
ATOM 777 C C . PHE A 1 106 ? -22.701 7.731 25.021 1.00 70.06 106 PHE A C 1
ATOM 779 O O . PHE A 1 106 ? -22.811 6.942 25.962 1.00 70.06 106 PHE A O 1
ATOM 786 N N . PRO A 1 107 ? -23.357 8.911 25.029 1.00 69.25 107 PRO A N 1
ATOM 787 C CA . PRO A 1 107 ? -24.200 9.347 26.151 1.00 69.25 107 PRO A CA 1
ATOM 788 C C . PRO A 1 107 ? -25.326 8.364 26.529 1.00 69.25 107 PRO A C 1
ATOM 790 O O . PRO A 1 107 ? -25.875 8.453 27.622 1.00 69.25 107 PRO A O 1
ATOM 793 N N . GLY A 1 108 ? -25.681 7.437 25.629 1.00 75.50 108 GLY A N 1
ATOM 794 C CA . GLY A 1 108 ? -26.689 6.393 25.838 1.00 75.50 108 GLY A CA 1
ATOM 795 C C . GLY A 1 108 ? -26.142 4.991 26.144 1.00 75.50 108 GLY A C 1
ATOM 796 O O . GLY A 1 108 ? -26.945 4.069 26.260 1.00 75.50 108 GLY A O 1
ATOM 797 N N . GLY A 1 109 ? -24.821 4.804 26.249 1.00 76.88 109 GLY A N 1
ATOM 798 C CA . GLY A 1 109 ? -24.187 3.503 26.499 1.00 76.88 109 GLY A CA 1
ATOM 799 C C . GLY A 1 109 ? -22.945 3.243 25.643 1.00 76.88 109 GLY A C 1
ATOM 800 O O . GLY A 1 109 ? -22.522 4.088 24.859 1.00 76.88 109 GLY A O 1
ATOM 801 N N . VAL A 1 110 ? -22.354 2.058 25.792 1.00 77.94 110 VAL A N 1
ATOM 802 C CA . VAL A 1 110 ? -21.208 1.610 24.985 1.00 77.94 110 VAL A CA 1
ATOM 803 C C . VAL A 1 110 ? -21.725 0.874 23.752 1.00 77.94 110 VAL A C 1
ATOM 805 O O . VAL A 1 110 ? -22.525 -0.053 23.876 1.00 77.94 110 VAL A O 1
ATOM 808 N N . VAL A 1 111 ? -21.272 1.286 22.570 1.00 78.38 111 VAL A N 1
ATOM 809 C CA . VAL A 1 111 ? -21.562 0.627 21.292 1.00 78.38 111 VAL A CA 1
ATOM 810 C C . VAL A 1 111 ? -20.279 -0.016 20.787 1.00 78.38 111 VAL A C 1
ATOM 812 O O . VAL A 1 111 ? -19.254 0.649 20.658 1.00 78.38 111 VAL A O 1
ATOM 815 N N . GLU A 1 112 ? -20.334 -1.310 20.493 1.00 79.38 112 GLU A N 1
ATOM 816 C CA . GLU A 1 112 ? -19.244 -2.010 19.822 1.00 79.38 112 GLU A CA 1
ATOM 817 C C . GLU A 1 112 ? -19.386 -1.822 18.309 1.00 79.38 112 GLU A C 1
ATOM 819 O O . GLU A 1 112 ? -20.427 -2.132 17.725 1.00 79.38 112 GLU A O 1
ATOM 824 N N . VAL A 1 113 ? -18.354 -1.264 17.683 1.00 78.38 113 VAL A N 1
ATOM 825 C CA . VAL A 1 113 ? -18.296 -1.050 16.239 1.00 78.38 113 VAL A CA 1
ATOM 826 C C . VAL A 1 113 ? -17.353 -2.086 15.648 1.00 78.38 113 VAL A C 1
ATOM 828 O O . VAL A 1 113 ? -16.163 -2.110 15.963 1.00 78.38 113 VAL A O 1
ATOM 831 N N . ASP A 1 114 ? -17.897 -2.939 14.782 1.00 81.31 114 ASP A N 1
ATOM 832 C CA . ASP A 1 114 ? -17.126 -3.906 14.006 1.00 81.31 114 ASP A CA 1
ATOM 833 C C . ASP A 1 114 ? -16.658 -3.279 12.684 1.00 81.31 114 ASP A C 1
ATOM 835 O O . ASP A 1 114 ? -17.453 -2.930 11.809 1.00 81.31 114 ASP A O 1
ATOM 839 N N . MET A 1 115 ? -15.344 -3.139 12.554 1.00 79.94 115 MET A N 1
ATOM 840 C CA . MET A 1 115 ? -14.627 -2.602 11.397 1.00 79.94 115 MET A CA 1
ATOM 841 C C . MET A 1 115 ? -13.951 -3.686 10.559 1.00 79.94 115 MET A C 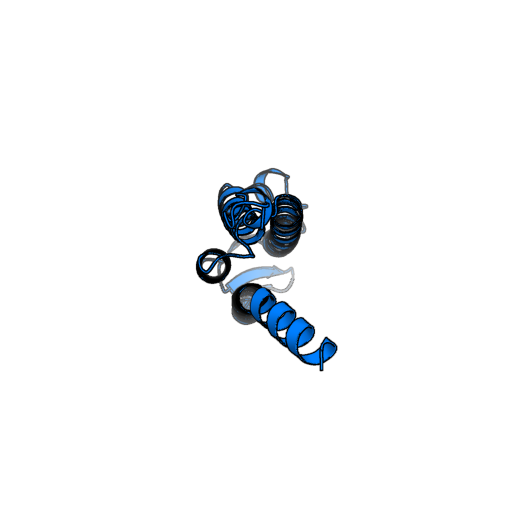1
ATOM 843 O O . MET A 1 115 ? -13.337 -3.368 9.534 1.00 79.94 115 MET A O 1
ATOM 847 N N . THR A 1 116 ? -14.088 -4.958 10.939 1.00 83.88 116 THR A N 1
ATOM 848 C CA . THR A 1 116 ? -13.599 -6.113 10.177 1.00 83.88 116 THR A CA 1
ATOM 849 C C . THR A 1 116 ? -13.991 -6.024 8.696 1.00 83.88 116 THR A C 1
ATOM 851 O O . THR A 1 116 ? -13.102 -6.171 7.855 1.00 83.88 116 THR A O 1
ATOM 854 N N . PRO A 1 11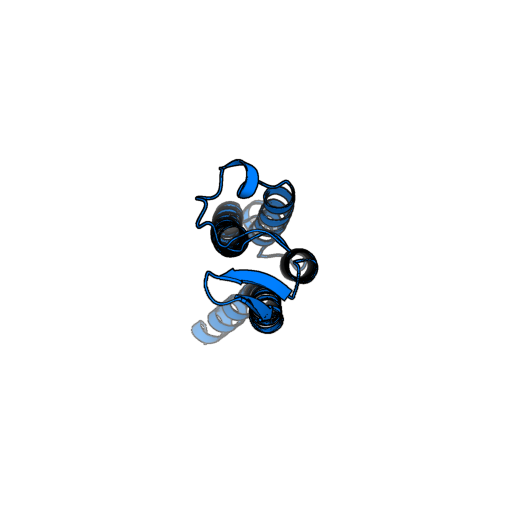7 ? -15.243 -5.667 8.324 1.00 84.50 117 PRO A N 1
ATOM 855 C CA . PRO A 1 117 ? -15.614 -5.557 6.914 1.00 84.50 117 PRO A CA 1
ATOM 856 C C . PRO A 1 117 ? -14.834 -4.473 6.161 1.00 84.50 117 PRO A C 1
ATOM 858 O O . PRO A 1 117 ? -14.409 -4.695 5.028 1.00 84.50 117 PRO A O 1
ATOM 861 N N . LEU A 1 118 ? -14.616 -3.304 6.775 1.00 82.75 118 LEU A N 1
ATOM 862 C CA . LEU A 1 118 ? -13.861 -2.217 6.146 1.00 82.75 118 LEU A CA 1
ATOM 863 C C . LEU A 1 118 ? -12.394 -2.615 5.962 1.00 82.75 118 LEU A C 1
ATOM 865 O O . LEU A 1 118 ? -11.833 -2.419 4.884 1.00 82.75 118 LEU A O 1
ATOM 869 N N . ARG A 1 119 ? -11.790 -3.203 6.998 1.00 84.94 119 ARG A N 1
ATOM 870 C CA . ARG A 1 119 ? -10.413 -3.703 6.969 1.00 84.94 119 ARG A CA 1
ATOM 871 C C . ARG A 1 119 ? -10.214 -4.712 5.841 1.00 84.94 119 ARG A C 1
ATOM 873 O O . ARG A 1 119 ? -9.275 -4.582 5.057 1.00 84.94 119 ARG A O 1
ATOM 880 N N . ASP A 1 120 ? -11.113 -5.684 5.732 1.00 86.50 120 ASP A N 1
ATOM 881 C CA . ASP A 1 120 ? -11.018 -6.748 4.736 1.00 86.50 120 ASP A CA 1
ATOM 882 C C . ASP A 1 120 ? -11.203 -6.196 3.309 1.00 86.50 120 ASP A C 1
ATOM 884 O O . ASP A 1 120 ? -10.472 -6.587 2.396 1.00 86.50 120 ASP A O 1
ATOM 888 N N 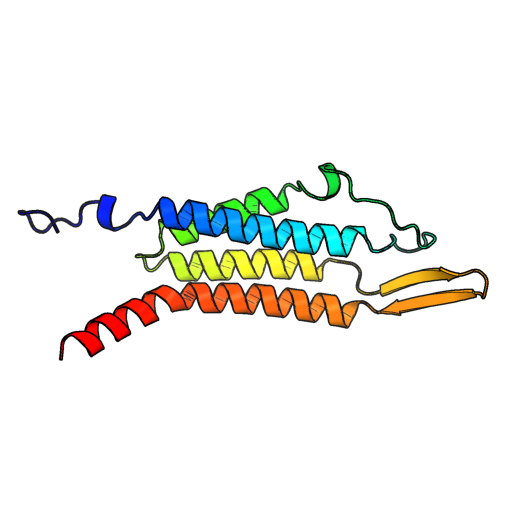. VAL A 1 121 ? -12.101 -5.219 3.117 1.00 86.81 121 VAL A N 1
ATOM 889 C CA . VAL A 1 121 ? -12.267 -4.510 1.834 1.00 86.81 121 VAL A CA 1
ATOM 890 C C . VAL A 1 121 ? -11.011 -3.719 1.462 1.00 86.81 121 VAL A C 1
ATOM 892 O O . VAL A 1 121 ? -10.572 -3.786 0.314 1.00 86.81 121 VAL A O 1
ATOM 895 N N . LEU A 1 122 ? -10.400 -2.999 2.407 1.00 84.75 122 LEU A N 1
ATOM 896 C CA . LEU A 1 122 ? -9.171 -2.237 2.160 1.00 84.75 122 LEU A CA 1
ATOM 897 C C . LEU A 1 122 ? -7.994 -3.158 1.810 1.00 84.75 122 LEU A C 1
ATOM 899 O O . LEU A 1 122 ? -7.254 -2.877 0.864 1.00 84.75 122 LEU A O 1
ATOM 903 N N . ALA A 1 123 ? -7.847 -4.283 2.515 1.00 87.19 123 ALA A N 1
ATOM 904 C CA . ALA A 1 123 ? -6.825 -5.283 2.218 1.00 87.19 123 ALA A CA 1
ATOM 905 C C . ALA A 1 123 ? -7.040 -5.919 0.833 1.00 87.19 123 ALA A C 1
ATOM 907 O O . ALA A 1 123 ? -6.100 -6.020 0.041 1.00 87.19 123 ALA A O 1
ATOM 908 N N . ALA A 1 124 ? -8.280 -6.291 0.501 1.00 87.38 124 ALA A N 1
ATOM 909 C CA . ALA A 1 124 ? -8.626 -6.819 -0.816 1.00 87.38 124 ALA A CA 1
ATOM 910 C C . ALA A 1 124 ? -8.357 -5.796 -1.930 1.00 87.38 124 ALA A C 1
ATOM 912 O O . ALA A 1 124 ? -7.836 -6.157 -2.986 1.00 87.38 124 ALA A O 1
ATOM 913 N N . TRP A 1 125 ? -8.657 -4.518 -1.690 1.00 85.56 125 TRP A N 1
ATOM 914 C CA . TRP A 1 125 ? -8.403 -3.454 -2.656 1.00 85.56 125 TRP A CA 1
ATOM 915 C C . TRP A 1 125 ? -6.903 -3.229 -2.886 1.00 85.56 125 TRP A C 1
ATOM 917 O O . TRP A 1 125 ? -6.481 -3.136 -4.038 1.00 85.56 125 TRP A O 1
ATOM 927 N N . ALA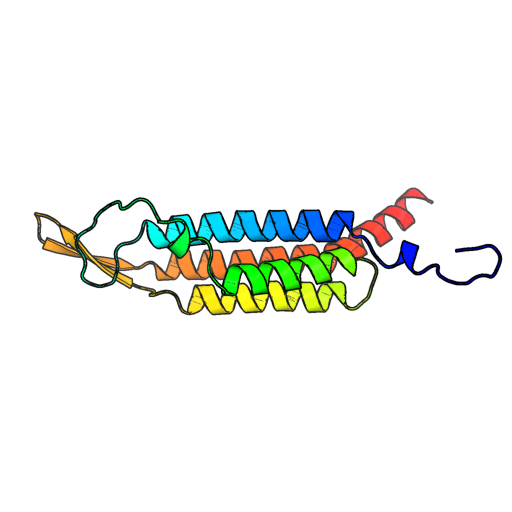 A 1 126 ? -6.085 -3.240 -1.827 1.00 85.81 126 ALA A N 1
ATOM 928 C CA . ALA A 1 126 ? -4.626 -3.146 -1.930 1.00 85.81 126 ALA A CA 1
ATOM 929 C C . ALA A 1 126 ? -4.021 -4.291 -2.765 1.00 85.81 126 ALA A C 1
ATOM 931 O O . ALA A 1 126 ? -3.141 -4.071 -3.607 1.00 85.81 126 ALA A O 1
ATOM 932 N N . LEU A 1 127 ? -4.516 -5.518 -2.565 1.00 87.75 127 LEU A N 1
ATOM 933 C CA . LEU A 1 127 ? -4.114 -6.679 -3.359 1.00 87.75 127 LEU A CA 1
ATOM 934 C C . LEU A 1 127 ? -4.563 -6.546 -4.816 1.00 87.75 127 LEU A C 1
ATOM 936 O O . LEU A 1 127 ? -3.766 -6.790 -5.722 1.00 87.75 127 LEU A O 1
ATOM 940 N N . LEU A 1 128 ? -5.810 -6.131 -5.050 1.00 85.88 128 LEU A N 1
ATOM 941 C CA . LEU A 1 128 ? -6.357 -5.960 -6.393 1.00 85.88 128 LEU A CA 1
ATOM 942 C C . LEU A 1 128 ? -5.586 -4.901 -7.189 1.00 85.88 128 LEU A C 1
ATOM 944 O O . LEU A 1 128 ? -5.196 -5.175 -8.320 1.00 85.88 128 LEU A O 1
ATOM 948 N N . ASP A 1 129 ? -5.315 -3.731 -6.606 1.00 81.88 129 ASP A N 1
ATOM 949 C CA . ASP A 1 129 ? -4.518 -2.678 -7.252 1.00 81.88 129 ASP A CA 1
ATOM 950 C C . ASP A 1 129 ? -3.124 -3.193 -7.638 1.00 81.88 129 ASP A C 1
ATOM 952 O O . ASP A 1 129 ? -2.669 -3.044 -8.775 1.00 81.88 129 ASP A O 1
ATOM 956 N N . SER A 1 130 ? -2.483 -3.913 -6.719 1.00 82.94 130 SER A N 1
ATOM 957 C CA . SER A 1 130 ? -1.157 -4.492 -6.935 1.00 82.94 130 SER A CA 1
ATOM 958 C C . SER A 1 130 ? -1.142 -5.561 -8.025 1.00 82.94 130 SER A C 1
ATOM 960 O O . SER A 1 130 ? -0.173 -5.668 -8.783 1.00 82.94 130 SER A O 1
ATOM 962 N N . VAL A 1 131 ? -2.218 -6.334 -8.143 1.00 84.31 131 VAL A N 1
ATOM 963 C CA . VAL A 1 131 ? -2.425 -7.299 -9.222 1.00 84.31 131 VAL A CA 1
ATOM 964 C C . VAL A 1 131 ? -2.636 -6.574 -10.553 1.00 84.31 131 VAL A C 1
ATOM 966 O O . VAL A 1 131 ? -1.927 -6.860 -11.518 1.00 84.31 131 VAL A O 1
ATOM 969 N N . LEU A 1 132 ? -3.534 -5.589 -10.616 1.00 81.31 132 LEU A N 1
ATOM 970 C CA . LEU A 1 132 ? -3.791 -4.805 -11.832 1.00 81.31 132 LEU A CA 1
ATOM 971 C C . LEU A 1 132 ? -2.508 -4.147 -12.358 1.00 81.31 132 LEU A C 1
ATOM 973 O O . LEU A 1 132 ? -2.206 -4.198 -13.553 1.00 81.31 132 LEU A O 1
ATOM 977 N N . TRP A 1 133 ? -1.687 -3.616 -11.457 1.00 75.00 133 TRP A N 1
ATOM 978 C CA . TRP A 1 133 ? -0.384 -3.063 -11.807 1.00 75.00 133 TRP A CA 1
ATOM 979 C C . TRP A 1 133 ? 0.628 -4.099 -12.283 1.00 75.00 133 TRP A C 1
ATOM 981 O O . TRP A 1 133 ? 1.400 -3.812 -13.201 1.00 75.00 133 TRP A O 1
ATOM 991 N N . ALA A 1 134 ? 0.628 -5.295 -11.694 1.00 78.06 134 ALA A N 1
ATOM 992 C CA . ALA A 1 134 ? 1.480 -6.394 -12.135 1.00 78.06 134 ALA A CA 1
ATOM 993 C C . ALA A 1 134 ? 1.153 -6.820 -13.579 1.00 78.06 134 ALA A C 1
ATOM 995 O O . ALA A 1 134 ? 2.062 -7.172 -14.332 1.00 78.06 134 ALA A O 1
ATOM 996 N N . PHE A 1 135 ? -0.120 -6.736 -13.980 1.00 74.12 135 PHE A N 1
ATOM 997 C CA . PHE A 1 135 ? -0.594 -7.119 -15.314 1.00 74.12 135 PHE A CA 1
ATOM 998 C C . PHE A 1 135 ? -0.576 -5.981 -16.351 1.00 74.12 135 PHE A C 1
ATOM 1000 O O . PHE A 1 135 ? -0.520 -6.253 -17.550 1.00 74.12 135 PHE A O 1
ATOM 1007 N N . SER A 1 136 ? -0.518 -4.713 -15.936 1.00 69.25 136 SER A N 1
ATOM 1008 C CA . SER A 1 136 ? -0.474 -3.554 -16.845 1.00 69.25 136 SER A CA 1
ATOM 1009 C C . SER A 1 136 ? 0.623 -3.595 -17.943 1.00 69.25 136 SER A C 1
ATOM 1011 O O . SER A 1 136 ? 0.375 -3.139 -19.065 1.00 69.25 136 SER A O 1
ATOM 1013 N N . PRO A 1 137 ? 1.837 -4.143 -17.714 1.00 62.34 137 PRO A N 1
ATOM 1014 C CA . PRO A 1 137 ? 2.830 -4.317 -18.780 1.00 62.34 137 PRO A CA 1
ATOM 1015 C C . PRO A 1 137 ? 2.375 -5.272 -19.898 1.00 62.34 137 PRO A C 1
ATOM 1017 O O . PRO A 1 137 ? 2.729 -5.064 -21.061 1.00 62.34 137 PRO A O 1
ATOM 1020 N N . LEU A 1 138 ? 1.582 -6.298 -19.568 1.00 60.78 138 LEU A N 1
ATOM 1021 C CA . LEU A 1 138 ? 1.095 -7.295 -20.528 1.00 60.78 138 LEU A CA 1
ATOM 1022 C C . LEU A 1 138 ? 0.041 -6.698 -21.462 1.00 60.78 138 LEU A C 1
ATOM 1024 O O . LEU A 1 138 ? 0.080 -6.951 -22.667 1.00 60.78 138 LEU A O 1
ATOM 1028 N N . GLU A 1 139 ? -0.825 -5.837 -20.938 1.00 59.06 139 GLU A N 1
ATOM 1029 C CA . GLU A 1 139 ? -1.871 -5.150 -21.700 1.00 59.06 139 GLU A CA 1
ATOM 1030 C C . GLU A 1 139 ? -1.273 -4.251 -22.796 1.00 59.06 139 GLU A C 1
ATOM 1032 O O . GLU A 1 139 ? -1.626 -4.360 -23.972 1.00 59.06 139 GLU A O 1
ATOM 1037 N N . ASN A 1 140 ? -0.244 -3.468 -22.455 1.00 55.75 140 ASN A N 1
ATOM 1038 C CA . ASN A 1 140 ? 0.482 -2.635 -23.421 1.00 55.75 140 ASN A CA 1
ATOM 1039 C C . ASN A 1 140 ? 1.188 -3.457 -24.515 1.00 55.75 140 ASN A C 1
ATOM 1041 O O . ASN A 1 140 ? 1.350 -2.982 -25.644 1.00 55.75 140 ASN A O 1
ATOM 1045 N N . SER A 1 141 ? 1.612 -4.686 -24.202 1.00 55.78 141 SER A N 1
ATOM 1046 C CA . SER A 1 141 ? 2.236 -5.584 -25.180 1.00 55.78 141 SER A CA 1
ATOM 1047 C C . SER A 1 141 ? 1.221 -6.180 -26.163 1.00 55.78 141 SER A C 1
ATOM 1049 O O . SER A 1 141 ? 1.521 -6.303 -27.351 1.00 55.78 141 SER A O 1
ATOM 1051 N N . LEU A 1 142 ? 0.009 -6.494 -25.692 1.00 56.97 142 LEU A N 1
ATOM 1052 C CA . LEU A 1 142 ? -1.072 -7.059 -26.501 1.00 56.97 142 LEU A CA 1
ATOM 1053 C C . LEU A 1 142 ? -1.696 -6.003 -27.417 1.00 56.97 142 LEU A C 1
ATOM 1055 O O . LEU A 1 142 ? -1.878 -6.259 -28.606 1.00 56.97 142 LEU A O 1
ATOM 1059 N N . VAL A 1 143 ? -1.921 -4.790 -26.909 1.00 53.91 143 VAL A N 1
ATOM 1060 C CA . VAL A 1 143 ? -2.446 -3.663 -27.699 1.00 53.91 143 VAL A CA 1
ATOM 1061 C C . VAL A 1 143 ? -1.477 -3.261 -28.817 1.00 53.91 143 VAL A C 1
ATOM 1063 O O . VAL A 1 143 ? -1.903 -3.060 -29.952 1.00 53.91 143 VAL A O 1
ATOM 1066 N N . ARG A 1 144 ? -0.160 -3.229 -28.557 1.00 52.75 144 ARG A N 1
ATOM 1067 C CA . ARG A 1 144 ? 0.844 -2.974 -29.612 1.00 52.75 144 ARG A CA 1
ATOM 1068 C C . ARG A 1 144 ? 0.896 -4.059 -30.686 1.00 52.75 144 ARG A C 1
ATOM 1070 O O . ARG A 1 144 ? 1.248 -3.748 -31.817 1.00 52.75 144 ARG A O 1
ATOM 1077 N N . ARG A 1 145 ? 0.568 -5.310 -30.351 1.00 54.25 145 ARG A N 1
ATOM 1078 C CA . ARG A 1 145 ? 0.472 -6.400 -31.335 1.00 54.25 145 ARG A CA 1
ATOM 1079 C C . ARG A 1 145 ? -0.834 -6.351 -32.131 1.00 54.25 145 ARG A C 1
ATOM 1081 O O . ARG A 1 145 ? -0.822 -6.720 -33.295 1.00 54.25 145 ARG A O 1
ATOM 1088 N N . GLY A 1 146 ? -1.927 -5.876 -31.530 1.00 48.88 146 GLY A N 1
ATOM 1089 C CA . GLY A 1 146 ? -3.227 -5.736 -32.196 1.00 48.88 146 GLY A CA 1
ATOM 1090 C C . GLY A 1 146 ? -3.352 -4.510 -33.109 1.00 48.88 146 GLY A C 1
ATOM 1091 O O . GLY A 1 146 ? -4.055 -4.574 -34.106 1.00 48.88 146 GLY A O 1
ATOM 1092 N N . ALA A 1 147 ? -2.655 -3.409 -32.810 1.00 52.09 147 ALA A N 1
ATOM 1093 C CA . ALA A 1 147 ? -2.685 -2.179 -33.616 1.00 52.09 147 ALA A CA 1
ATOM 1094 C C . ALA A 1 147 ? -1.687 -2.164 -34.797 1.00 52.09 147 ALA A C 1
ATOM 1096 O O . ALA A 1 147 ? -1.585 -1.162 -35.499 1.00 52.09 147 ALA A O 1
ATOM 1097 N N . GLY A 1 148 ? -0.922 -3.245 -34.982 1.00 46.91 148 GLY A N 1
ATOM 1098 C CA . GLY A 1 148 ? 0.054 -3.411 -36.066 1.00 46.91 148 GLY A CA 1
ATOM 1099 C C . GLY A 1 148 ? -0.312 -4.500 -37.081 1.00 46.91 148 GLY A C 1
ATOM 1100 O O . GLY A 1 148 ? 0.588 -4.970 -37.775 1.00 46.91 148 GLY A O 1
ATOM 1101 N N . GLY A 1 149 ? -1.576 -4.938 -37.108 1.00 41.84 149 GLY A N 1
ATOM 1102 C CA . GLY A 1 149 ? -2.118 -5.904 -38.072 1.00 41.84 149 GLY A CA 1
ATOM 1103 C C . GLY A 1 149 ? -2.878 -5.230 -39.202 1.00 41.84 149 GLY A C 1
ATOM 1104 O O . GLY A 1 149 ? -3.604 -4.255 -38.904 1.00 41.84 149 GLY A O 1
#

Secondary structure (DSSP, 8-state):
--TTS---GGGT--HHHHHHHHHHHHHHHHHHHHHHHTSPPTT-B---PPPPHHHHS-HHHHHHHHHHHHHHHTTTSTHHHHHHHHHHHHHHHHHHTS-SEEEEEETTEEEEEE-HHHHHHHHHHHHHHHHHHHHHHHHHHHHHHHTT-

Foldseek 3Di:
DPPVPDDDVVNQFDQVQLVVQLVVLLVLLLVVLQVLLQDDDAPDANDRDGDDVDSSDDPLSVVLSNLRSVLRGRVLDLCNLVSLQVSLQSVLVVLVPRDQWHWHQDPVGIDIDGNVVVSVVSSVVSNVRSNCSSCVNVVVVVVVVVVVD

pLDDT: mean 76.22, std 12.66, range [41.84, 91.69]

Radius of gyration: 20.24 Å; chains: 1; bounding box: 52×25×65 Å